Protein AF-A0A0T9U7A4-F1 (afdb_monomer)

Radius of gyration: 31.49 Å; Cα contacts (8 Å, |Δi|>4): 7; chains: 1; bounding box: 64×27×90 Å

Solvent-accessible surface area (backbone atoms only — not comparable to full-atom values): 4570 Å² total; per-residue (Å²): 136,82,78,95,67,94,42,79,62,54,64,58,58,56,87,70,56,37,62,56,52,52,49,52,50,49,52,52,51,48,52,51,46,52,53,49,50,51,52,51,46,56,56,47,50,54,52,50,53,48,50,60,48,47,62,52,51,51,52,52,52,54,52,48,55,53,48,53,53,48,54,51,56,58,56,71,72,62,128

InterPro domains:
  IPR007078 Haem exporter protein D (CcmD) [PF04995] (15-58)
  IPR007078 Haem exporter protein D (CcmD) [TIGR03141] (12-58)
  IPR052075 Heme exporter protein D [PTHR37531] (1-68)

Mean predicted aligned error: 14.99 Å

Foldseek 3Di:
DDDPDPDPVVVCVPPPVNVVVVVVVVVVVVVVVVVVVVVVVVVVVVVVVVVVVVVVVVVVVVVVVVVVVVVVVVVVPPD

Secondary structure (DSSP, 8-state):
---S-S-HHHHH-STTHHHHHHHHHHHHHHHHHHHHHHHHHHHHHHHHHHHHHHHHHHHHHHHHHHHHHHHHHHHHT--

pLDDT: mean 71.17, std 12.52, range [48.25, 95.38]

Organism: Yersinia aldovae (NCBI:txid29483)

Structure (mmCIF, N/CA/C/O backbone):
data_AF-A0A0T9U7A4-F1
#
_entry.id   AF-A0A0T9U7A4-F1
#
loop_
_atom_site.group_PDB
_atom_site.id
_atom_site.type_symbol
_atom_site.label_atom_id
_atom_site.label_alt_id
_atom_site.label_comp_id
_atom_site.label_asym_id
_atom_site.label_entity_id
_atom_site.label_seq_id
_atom_site.pdbx_PDB_ins_code
_atom_site.Cartn_x
_atom_site.Cartn_y
_atom_site.Cartn_z
_atom_site.occupancy
_atom_site.B_iso_or_equiv
_atom_site.auth_seq_id
_atom_site.auth_comp_id
_atom_site.auth_asym_id
_atom_site.auth_atom_id
_atom_site.pdbx_PDB_model_num
ATOM 1 N N . MET A 1 1 ? 1.416 10.684 -41.460 1.00 48.25 1 MET A N 1
ATOM 2 C CA . MET A 1 1 ? 2.025 11.041 -40.163 1.00 48.25 1 MET A CA 1
ATOM 3 C C . MET A 1 1 ? 2.211 9.752 -39.388 1.00 48.25 1 MET A C 1
ATOM 5 O O . MET A 1 1 ? 1.221 9.091 -39.113 1.00 48.25 1 MET A O 1
ATOM 9 N N . THR A 1 2 ? 3.454 9.329 -39.175 1.00 53.16 2 THR A N 1
ATOM 10 C CA . THR A 1 2 ? 3.796 8.053 -38.530 1.00 53.16 2 THR A CA 1
ATOM 11 C C . THR A 1 2 ? 3.740 8.214 -37.006 1.00 53.16 2 THR A C 1
ATOM 13 O O . THR A 1 2 ? 4.439 9.087 -36.486 1.00 53.16 2 THR A O 1
ATOM 16 N N . PRO A 1 3 ? 2.915 7.443 -36.279 1.00 62.69 3 PRO A N 1
ATOM 17 C CA . PRO A 1 3 ? 2.909 7.479 -34.821 1.00 62.69 3 PRO A CA 1
ATOM 18 C C . PRO A 1 3 ? 4.255 6.963 -34.288 1.00 62.69 3 PRO A C 1
ATOM 20 O O . PRO A 1 3 ? 4.748 5.933 -34.729 1.00 62.69 3 PRO A O 1
ATOM 23 N N . ALA A 1 4 ? 4.873 7.692 -33.356 1.00 59.88 4 ALA A N 1
ATOM 24 C CA . ALA A 1 4 ? 6.190 7.357 -32.796 1.00 59.88 4 ALA A CA 1
ATOM 25 C C . ALA A 1 4 ? 6.155 6.212 -31.760 1.00 59.88 4 ALA A C 1
ATOM 27 O O . ALA A 1 4 ? 7.199 5.815 -31.251 1.00 59.88 4 ALA A O 1
ATOM 28 N N . PHE A 1 5 ? 4.969 5.685 -31.438 1.00 54.34 5 PHE A N 1
ATOM 29 C CA . PHE A 1 5 ? 4.775 4.645 -30.430 1.00 54.34 5 PHE A CA 1
ATOM 30 C C . PHE A 1 5 ? 3.597 3.747 -30.833 1.00 54.34 5 PHE A C 1
ATOM 32 O O . PHE A 1 5 ? 2.447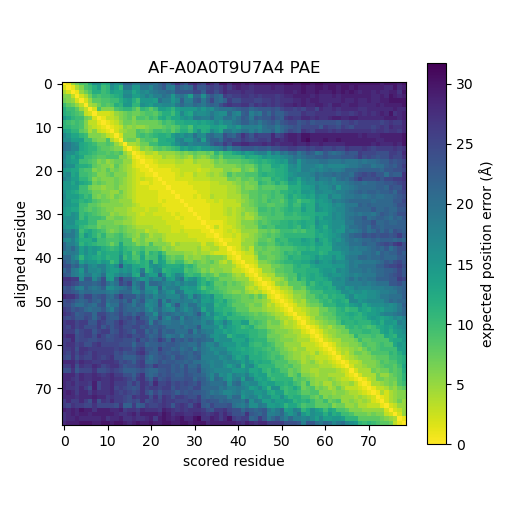 4.176 -30.781 1.00 54.34 5 PHE A O 1
ATOM 39 N N . ASP A 1 6 ? 3.881 2.506 -31.236 1.00 58.22 6 ASP A N 1
ATOM 40 C CA . ASP A 1 6 ? 2.877 1.556 -31.750 1.00 58.22 6 ASP A CA 1
ATOM 41 C C . ASP A 1 6 ? 2.066 0.834 -30.659 1.00 58.22 6 ASP A C 1
ATOM 43 O O . ASP A 1 6 ? 1.081 0.164 -30.958 1.00 58.22 6 ASP A O 1
ATOM 47 N N . SER A 1 7 ? 2.446 0.920 -29.380 1.00 59.62 7 SER A N 1
ATOM 48 C CA . SER A 1 7 ? 1.697 0.254 -28.304 1.00 59.62 7 SER A CA 1
ATOM 49 C C . SER A 1 7 ? 2.160 0.668 -26.907 1.00 59.62 7 SER A C 1
ATOM 51 O O . SER A 1 7 ? 3.342 0.909 -26.673 1.00 59.62 7 SER A O 1
ATOM 53 N N . TRP A 1 8 ? 1.239 0.647 -25.933 1.00 59.41 8 TRP A N 1
ATOM 54 C CA . TRP A 1 8 ? 1.554 0.705 -24.492 1.00 59.41 8 TRP A CA 1
ATOM 55 C C . TRP A 1 8 ? 2.655 -0.300 -24.114 1.00 59.41 8 TRP A C 1
ATOM 57 O O . TRP A 1 8 ? 3.514 -0.031 -23.280 1.00 59.41 8 TRP A O 1
ATOM 67 N N . MET A 1 9 ? 2.659 -1.450 -24.790 1.00 58.84 9 MET A N 1
ATOM 68 C CA . MET A 1 9 ? 3.635 -2.517 -24.617 1.00 58.84 9 MET A CA 1
ATOM 69 C C . MET A 1 9 ? 5.031 -2.135 -25.127 1.00 58.84 9 MET A C 1
ATOM 71 O O . MET A 1 9 ? 6.007 -2.472 -24.468 1.00 58.84 9 MET A O 1
ATOM 75 N N . ALA A 1 10 ? 5.147 -1.360 -26.213 1.00 64.44 10 ALA A N 1
ATOM 76 C CA . ALA A 1 10 ? 6.424 -0.807 -26.678 1.00 64.44 10 ALA A CA 1
ATOM 77 C C . ALA A 1 10 ? 7.044 0.180 -25.669 1.00 64.44 10 ALA A C 1
ATOM 79 O O . ALA A 1 10 ? 8.263 0.238 -25.536 1.00 64.44 10 ALA A O 1
ATOM 80 N N . PHE A 1 11 ? 6.217 0.889 -24.895 1.00 62.12 11 PHE A N 1
ATOM 81 C CA . PHE A 1 11 ? 6.673 1.752 -23.798 1.00 62.12 11 PHE A CA 1
ATOM 82 C C . PHE A 1 11 ? 7.242 0.943 -22.618 1.00 62.12 11 PHE A C 1
ATOM 84 O O . PHE A 1 11 ? 8.232 1.335 -22.004 1.00 62.12 11 PHE A O 1
ATOM 91 N N . PHE A 1 12 ? 6.664 -0.231 -22.339 1.00 66.06 12 PHE A N 1
ATOM 92 C CA . PHE A 1 12 ? 7.215 -1.194 -21.378 1.00 66.06 12 PHE A CA 1
ATOM 93 C C . PHE A 1 12 ? 8.415 -1.984 -21.927 1.00 66.06 12 PHE A C 1
ATOM 95 O O . PHE A 1 12 ? 9.231 -2.472 -21.150 1.00 66.06 12 PHE A O 1
ATOM 102 N N . MET A 1 13 ? 8.540 -2.117 -23.249 1.00 64.00 13 MET A N 1
ATOM 103 C CA . MET A 1 13 ? 9.551 -2.949 -23.913 1.00 64.00 13 MET A CA 1
ATOM 104 C C . MET A 1 13 ? 10.685 -2.159 -24.579 1.00 64.00 13 MET A C 1
ATOM 106 O O . MET A 1 13 ? 11.503 -2.750 -25.281 1.00 64.00 13 MET A O 1
ATOM 110 N N . MET A 1 14 ? 10.820 -0.855 -24.309 1.00 63.22 14 MET A N 1
ATOM 111 C CA . MET A 1 14 ? 12.004 -0.062 -24.674 1.00 63.22 14 MET A CA 1
ATOM 112 C C . MET A 1 14 ? 13.210 -0.432 -23.777 1.00 63.22 14 MET A C 1
ATOM 114 O O . MET A 1 14 ? 13.6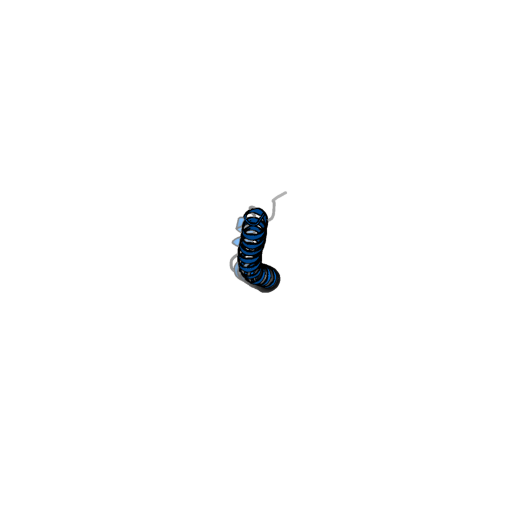56 0.331 -22.922 1.00 63.22 14 MET A O 1
ATOM 118 N N . GLY A 1 15 ? 13.676 -1.675 -23.931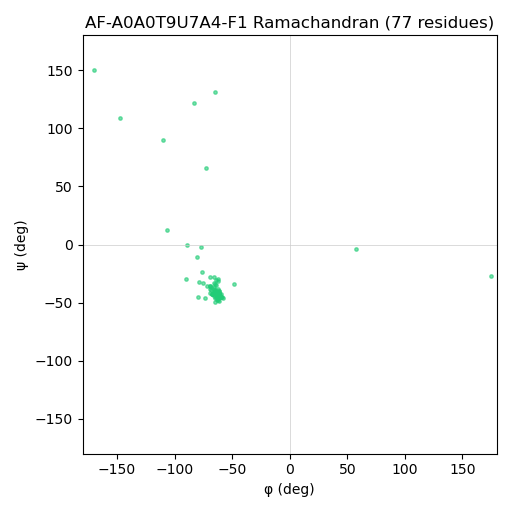 1.00 62.38 15 GLY A N 1
ATOM 119 C CA . GLY A 1 15 ? 15.050 -2.169 -23.778 1.00 62.38 15 GLY A CA 1
ATOM 120 C C . GLY A 1 15 ? 15.823 -1.985 -22.468 1.00 62.38 15 GLY A C 1
ATOM 121 O O . GLY A 1 15 ? 16.939 -2.485 -22.394 1.00 62.38 15 GLY A O 1
ATOM 122 N N . GLY A 1 16 ? 15.302 -1.299 -21.446 1.00 66.94 16 GLY A N 1
ATOM 123 C CA . GLY A 1 16 ? 16.048 -1.096 -20.196 1.00 66.94 16 GLY A CA 1
ATOM 124 C C . GLY A 1 16 ? 15.403 -0.191 -19.144 1.00 66.94 16 GLY A C 1
ATOM 125 O O . GLY A 1 16 ? 15.632 -0.402 -17.958 1.00 66.94 16 GLY A O 1
ATOM 126 N N . TYR A 1 17 ? 14.557 0.775 -19.519 1.00 72.94 17 TYR A N 1
ATOM 127 C CA . TYR A 1 17 ? 14.064 1.786 -18.562 1.00 72.94 17 TYR A CA 1
ATOM 128 C C . TYR A 1 17 ? 12.771 1.411 -17.834 1.00 72.94 17 TYR A C 1
ATOM 130 O O . TYR A 1 17 ? 12.562 1.810 -16.688 1.00 72.94 17 TYR A O 1
ATOM 138 N N . ALA A 1 18 ? 11.914 0.613 -18.468 1.00 74.50 18 ALA A N 1
ATOM 139 C CA . ALA A 1 18 ? 10.623 0.237 -17.902 1.00 74.50 18 ALA A CA 1
ATOM 140 C C . ALA A 1 18 ? 10.749 -0.553 -16.591 1.00 74.50 18 ALA A C 1
ATOM 142 O O . ALA A 1 18 ? 9.903 -0.406 -15.711 1.00 74.50 18 ALA A O 1
ATOM 143 N N . PHE A 1 19 ? 11.822 -1.337 -16.433 1.00 78.25 19 PHE A N 1
ATOM 144 C CA . PHE A 1 19 ? 12.105 -2.059 -15.193 1.00 78.25 19 PHE A CA 1
ATOM 145 C C . PHE A 1 19 ? 12.319 -1.095 -14.019 1.00 78.25 19 PHE A C 1
ATOM 147 O O . PHE A 1 19 ? 11.711 -1.272 -12.969 1.00 78.25 19 PHE A O 1
ATOM 154 N N . TYR A 1 20 ? 13.106 -0.029 -14.210 1.00 83.19 20 TYR A N 1
ATOM 155 C CA . TYR A 1 20 ? 13.347 0.977 -13.171 1.00 83.19 20 TYR A CA 1
ATOM 156 C C . TYR A 1 20 ? 12.079 1.749 -12.805 1.00 83.19 20 TYR A C 1
ATOM 158 O O . TYR A 1 20 ? 11.835 1.992 -11.625 1.00 83.19 20 TYR A O 1
ATOM 166 N N . VAL A 1 21 ? 11.248 2.097 -13.794 1.00 84.81 21 VAL A N 1
ATOM 167 C CA . VAL A 1 21 ? 9.967 2.779 -13.553 1.00 84.81 21 VAL A CA 1
ATOM 168 C C . VAL A 1 21 ? 9.026 1.880 -12.756 1.00 84.81 21 VAL A C 1
ATOM 170 O O . VAL A 1 21 ? 8.455 2.327 -11.767 1.00 84.81 21 VAL A O 1
ATOM 173 N N . TRP A 1 22 ? 8.910 0.602 -13.124 1.00 86.88 22 TRP A N 1
ATOM 174 C CA . TRP A 1 22 ? 8.112 -0.361 -12.366 1.00 86.88 22 TRP A CA 1
ATOM 175 C C . TRP A 1 22 ? 8.633 -0.570 -10.949 1.00 86.88 22 TRP A C 1
ATOM 177 O O . TRP A 1 22 ? 7.828 -0.684 -10.033 1.00 86.88 22 TRP A O 1
ATOM 187 N N . LEU A 1 23 ? 9.952 -0.584 -10.749 1.00 91.06 23 LEU A N 1
ATOM 188 C CA . LEU A 1 23 ? 10.551 -0.722 -9.424 1.00 91.06 23 LEU A CA 1
ATOM 189 C C . LEU A 1 23 ? 10.273 0.517 -8.563 1.00 91.06 23 LEU A C 1
ATOM 191 O O . LEU A 1 23 ? 9.880 0.377 -7.410 1.00 91.06 23 LEU A O 1
ATOM 195 N N . ALA A 1 24 ? 10.381 1.719 -9.136 1.00 90.81 24 ALA A N 1
ATOM 196 C CA . ALA A 1 24 ? 10.006 2.961 -8.466 1.00 90.81 24 ALA A CA 1
ATOM 197 C C . ALA A 1 24 ? 8.512 2.979 -8.105 1.00 90.81 24 ALA A C 1
ATOM 199 O O . ALA A 1 24 ? 8.169 3.220 -6.951 1.00 90.81 24 ALA A O 1
ATOM 200 N N . VAL A 1 25 ? 7.630 2.639 -9.053 1.00 91.12 25 VAL A N 1
ATOM 201 C CA . VAL A 1 25 ? 6.181 2.525 -8.819 1.00 91.12 25 VAL A CA 1
ATOM 202 C C . VAL A 1 25 ? 5.889 1.485 -7.741 1.00 91.12 25 VAL A C 1
ATOM 204 O O . VAL A 1 25 ? 5.121 1.765 -6.827 1.00 91.12 25 VAL A O 1
ATOM 207 N N . ALA A 1 26 ? 6.528 0.316 -7.795 1.00 93.06 26 ALA A N 1
ATOM 208 C CA . ALA A 1 26 ? 6.365 -0.734 -6.800 1.00 93.06 26 ALA A CA 1
ATOM 209 C C . ALA A 1 26 ? 6.798 -0.257 -5.411 1.00 93.06 26 ALA A C 1
ATOM 211 O O . ALA A 1 26 ? 6.061 -0.467 -4.456 1.00 93.06 26 ALA A O 1
ATOM 212 N N . VAL A 1 27 ? 7.936 0.434 -5.290 1.00 94.88 27 VAL A N 1
ATOM 213 C CA . VAL A 1 27 ? 8.402 1.007 -4.018 1.00 94.88 27 VAL A CA 1
ATOM 214 C C . VAL A 1 27 ? 7.427 2.066 -3.503 1.00 94.88 27 VAL A C 1
ATOM 216 O O . VAL A 1 27 ? 7.074 2.038 -2.327 1.00 94.88 27 VAL A O 1
ATOM 219 N N . THR A 1 28 ? 6.935 2.969 -4.356 1.00 94.56 28 THR A N 1
ATOM 220 C CA . THR A 1 28 ? 5.949 3.986 -3.960 1.00 94.56 28 THR A CA 1
ATOM 221 C C . THR A 1 28 ? 4.640 3.351 -3.503 1.00 94.56 28 THR A C 1
ATOM 223 O O . THR A 1 28 ? 4.136 3.693 -2.434 1.00 94.56 28 THR A O 1
ATOM 226 N N . VAL A 1 29 ? 4.110 2.399 -4.275 1.00 94.75 29 VAL A N 1
ATOM 227 C CA . VAL A 1 29 ? 2.889 1.656 -3.940 1.00 94.75 29 VAL A CA 1
ATOM 228 C C . VAL A 1 29 ? 3.083 0.86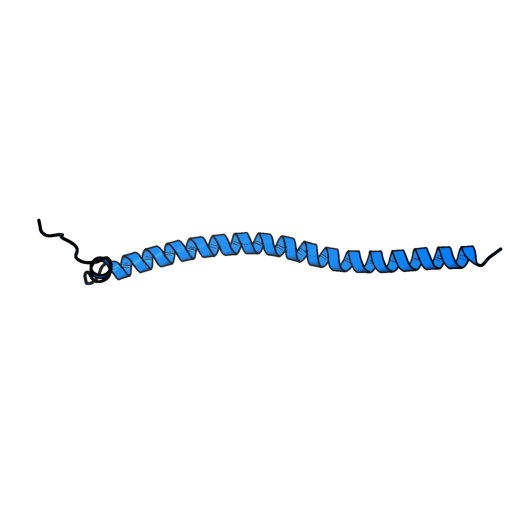9 -2.651 1.00 94.75 29 VAL A C 1
ATOM 230 O O . VAL A 1 29 ? 2.199 0.899 -1.806 1.00 94.75 29 VAL A O 1
ATOM 233 N N . LEU A 1 30 ? 4.234 0.222 -2.454 1.00 95.38 30 LEU A N 1
ATOM 234 C CA . LEU A 1 30 ? 4.550 -0.521 -1.235 1.00 95.38 30 LEU A CA 1
ATOM 235 C C . LEU A 1 30 ? 4.623 0.403 -0.016 1.00 95.38 30 LEU A C 1
ATOM 237 O O . LEU A 1 30 ? 4.089 0.057 1.033 1.00 95.38 30 LEU A O 1
ATOM 241 N N . SER A 1 31 ? 5.223 1.587 -0.155 1.00 94.56 31 SER A N 1
ATOM 242 C CA . SER A 1 31 ? 5.261 2.605 0.903 1.00 94.56 31 SER A CA 1
ATOM 243 C C . SER A 1 31 ? 3.853 3.082 1.265 1.00 94.56 31 SER A C 1
ATOM 245 O O . SER A 1 31 ? 3.489 3.152 2.440 1.00 94.56 31 SER A O 1
ATOM 247 N N . LEU A 1 32 ? 3.028 3.348 0.248 1.00 94.81 32 LEU A N 1
ATOM 248 C CA . LEU A 1 32 ? 1.646 3.773 0.431 1.00 94.81 32 LEU A CA 1
ATOM 249 C C . LEU A 1 32 ? 0.800 2.665 1.067 1.00 94.81 32 LEU A C 1
ATOM 251 O O . LEU A 1 32 ? 0.065 2.930 2.013 1.00 94.81 32 LEU A O 1
ATOM 255 N N . LEU A 1 33 ? 0.941 1.419 0.600 1.00 93.94 33 LEU A N 1
ATOM 256 C CA . LEU A 1 33 ? 0.282 0.255 1.185 1.00 93.94 33 LEU A CA 1
ATOM 257 C C . LEU A 1 33 ? 0.742 0.025 2.617 1.00 93.94 33 LEU A C 1
ATOM 259 O O . LEU A 1 33 ? -0.094 -0.257 3.460 1.00 93.94 33 LEU A O 1
ATOM 263 N N . GLY A 1 34 ? 2.036 0.149 2.910 1.00 93.56 34 GLY A N 1
ATOM 264 C CA . GLY A 1 34 ? 2.567 -0.003 4.261 1.00 93.56 34 GLY A CA 1
ATOM 265 C C . GLY A 1 34 ? 1.914 0.984 5.221 1.00 93.56 34 GLY A C 1
ATOM 266 O O . GLY A 1 34 ? 1.426 0.590 6.280 1.00 93.56 34 GLY A O 1
ATOM 267 N N . LEU A 1 35 ? 1.808 2.249 4.810 1.00 90.19 35 LEU A N 1
ATOM 268 C CA . LEU A 1 35 ? 1.140 3.278 5.599 1.00 90.19 35 LEU A CA 1
ATOM 269 C C . LEU A 1 35 ? -0.371 3.028 5.711 1.00 90.19 35 LEU A C 1
ATOM 271 O O . LEU A 1 35 ? -0.940 3.141 6.794 1.00 90.19 35 LEU A O 1
ATOM 275 N N . TRP A 1 36 ? -1.020 2.635 4.617 1.00 90.56 36 TRP A N 1
ATOM 276 C CA . TRP A 1 36 ? -2.458 2.383 4.583 1.00 90.56 36 TRP A CA 1
ATOM 277 C C . TRP A 1 36 ? -2.853 1.160 5.410 1.00 90.56 36 TRP A C 1
ATOM 279 O O . TRP A 1 36 ? -3.798 1.220 6.192 1.00 90.56 36 TRP A O 1
ATOM 289 N N . VAL A 1 37 ? -2.084 0.075 5.313 1.00 86.75 37 VAL A N 1
ATOM 290 C CA . VAL A 1 37 ? -2.210 -1.108 6.164 1.00 86.75 37 VAL A CA 1
ATOM 291 C C . VAL A 1 37 ? -1.996 -0.711 7.613 1.00 86.75 37 VAL A C 1
ATOM 293 O O . VAL A 1 37 ? -2.811 -1.097 8.439 1.00 86.75 37 VAL A O 1
ATOM 296 N N . HIS A 1 38 ? -0.979 0.092 7.930 1.00 83.19 38 HIS A N 1
ATOM 297 C CA . HIS A 1 38 ? -0.747 0.564 9.294 1.00 83.19 38 HIS A CA 1
ATOM 298 C C . HIS A 1 38 ? -1.944 1.368 9.836 1.00 83.19 38 HIS A C 1
ATOM 300 O O . HIS A 1 38 ? -2.426 1.096 10.937 1.00 83.19 38 HIS A O 1
ATOM 306 N N . THR A 1 39 ? -2.503 2.283 9.041 1.00 81.31 39 THR A N 1
ATOM 307 C CA . THR A 1 39 ? -3.723 3.034 9.378 1.00 81.31 39 THR A CA 1
ATOM 308 C C . THR A 1 39 ? -4.936 2.117 9.554 1.00 81.31 39 THR A C 1
ATOM 310 O O . THR A 1 39 ? -5.645 2.205 10.558 1.00 81.31 39 THR A O 1
ATOM 313 N N . CYS A 1 40 ? -5.175 1.191 8.625 1.00 77.88 40 CYS A N 1
ATOM 314 C CA . CYS A 1 40 ? -6.267 0.229 8.738 1.00 77.88 40 CYS A CA 1
ATOM 315 C C . CYS A 1 40 ? -6.082 -0.705 9.938 1.00 77.88 40 CYS A C 1
ATOM 317 O O . CYS A 1 40 ? -7.066 -1.065 10.582 1.00 77.88 40 CYS A O 1
ATOM 319 N N . TRP A 1 41 ? -4.846 -1.076 10.273 1.00 73.56 41 TRP A N 1
ATOM 320 C CA . TRP A 1 41 ? -4.536 -1.917 11.423 1.00 73.56 41 TRP A CA 1
A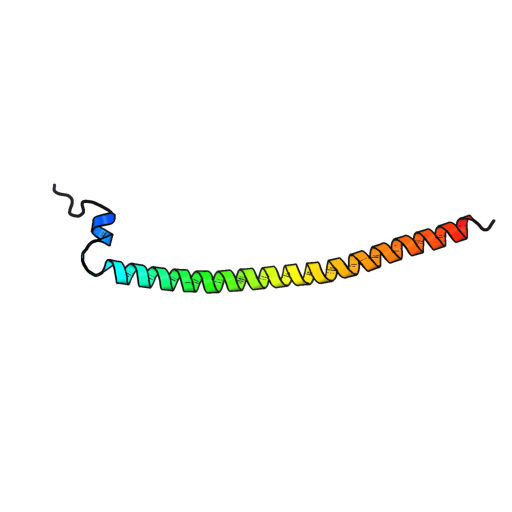TOM 321 C C . TRP A 1 41 ? -4.843 -1.192 12.728 1.00 73.56 41 TRP A C 1
ATOM 323 O O . TRP A 1 41 ? -5.468 -1.788 13.600 1.00 73.56 41 TRP A O 1
ATOM 333 N N . GLN A 1 42 ? -4.503 0.095 12.844 1.00 61.69 42 GLN A N 1
ATOM 334 C CA . GLN A 1 42 ? -4.885 0.916 13.998 1.00 61.69 42 GLN A CA 1
ATOM 335 C C . GLN A 1 42 ? -6.409 1.008 14.150 1.00 61.69 42 GLN A C 1
ATOM 337 O O . GLN A 1 42 ? -6.939 0.783 15.239 1.00 61.69 42 GLN A O 1
ATOM 342 N N . HIS A 1 43 ? -7.135 1.237 13.051 1.00 66.88 43 HIS A N 1
ATOM 343 C CA . HIS A 1 43 ? -8.601 1.226 13.066 1.00 66.88 43 HIS A CA 1
ATOM 344 C C . HIS A 1 43 ? -9.168 -0.143 13.473 1.00 66.88 43 HIS A C 1
ATOM 346 O O . HIS A 1 43 ? -10.112 -0.223 14.262 1.00 66.88 43 HIS A O 1
ATOM 352 N N . LYS A 1 44 ? -8.587 -1.236 12.967 1.00 64.94 44 LYS A N 1
ATOM 353 C CA . LYS A 1 44 ? -9.021 -2.597 13.297 1.00 64.94 44 LYS A CA 1
ATOM 354 C C . LYS A 1 44 ? -8.667 -3.013 14.715 1.00 64.94 44 LYS A C 1
ATOM 356 O O . LYS A 1 44 ? -9.467 -3.714 15.321 1.00 64.94 44 LYS A O 1
ATOM 361 N N . GLN A 1 45 ? -7.529 -2.588 15.252 1.00 61.03 45 GLN A N 1
ATOM 362 C CA . GLN A 1 45 ? -7.174 -2.803 16.654 1.00 61.03 45 GLN A CA 1
ATOM 363 C C . GLN A 1 45 ? -8.173 -2.109 17.571 1.00 61.03 45 GLN A C 1
ATOM 365 O O . GLN A 1 45 ? -8.663 -2.742 18.500 1.00 61.03 45 GLN A O 1
ATOM 370 N N . LEU A 1 46 ? -8.564 -0.873 17.251 1.00 61.31 46 LEU A N 1
ATOM 371 C CA . LEU A 1 46 ? -9.568 -0.153 18.028 1.00 61.31 46 LEU A CA 1
ATOM 372 C C . LEU A 1 46 ? -10.921 -0.885 18.020 1.00 61.31 46 LEU A C 1
ATOM 374 O O . LEU A 1 46 ? -11.524 -1.099 19.068 1.00 61.31 46 LEU A O 1
ATOM 378 N N . LEU A 1 47 ? -11.366 -1.352 16.851 1.00 62.66 47 LEU A N 1
ATOM 379 C CA . LEU A 1 47 ? -12.584 -2.160 16.717 1.00 62.66 47 LEU A CA 1
ATOM 380 C C . LEU A 1 47 ? -12.477 -3.529 17.409 1.00 62.66 47 LEU A C 1
ATOM 382 O O . LEU A 1 47 ? -13.440 -3.969 18.035 1.00 62.66 47 LEU A O 1
ATOM 386 N N . ALA A 1 48 ? -11.328 -4.200 17.333 1.00 63.19 48 ALA A N 1
ATOM 387 C CA . ALA A 1 48 ? -11.097 -5.493 17.976 1.00 63.19 48 ALA A CA 1
ATOM 388 C C . ALA A 1 48 ? -11.056 -5.374 19.507 1.00 63.19 48 ALA A C 1
ATOM 390 O O . ALA A 1 48 ? -11.582 -6.242 20.208 1.00 63.19 48 ALA A O 1
ATOM 391 N N . ASP A 1 49 ? -10.496 -4.285 20.034 1.00 62.97 49 ASP A N 1
ATOM 392 C CA . ASP A 1 49 ? -10.511 -3.988 21.465 1.00 62.97 49 ASP A CA 1
ATOM 393 C C . ASP A 1 49 ? -11.916 -3.638 21.960 1.00 62.97 49 ASP A C 1
ATOM 395 O O . ASP A 1 49 ? -12.319 -4.099 23.034 1.00 62.97 49 ASP A O 1
ATOM 399 N N . ILE A 1 50 ? -12.706 -2.910 21.163 1.00 64.44 50 ILE A N 1
ATOM 400 C CA . ILE A 1 50 ? -14.123 -2.664 21.458 1.00 64.44 50 ILE A CA 1
ATOM 401 C C . ILE A 1 50 ? -14.902 -3.983 21.458 1.00 64.44 50 ILE A C 1
ATOM 403 O O . ILE A 1 50 ? -15.626 -4.249 22.414 1.00 64.44 50 ILE A O 1
ATOM 407 N N . GLN A 1 51 ? -14.712 -4.858 20.464 1.00 62.25 51 GLN A N 1
ATOM 408 C CA . GLN A 1 51 ? -15.385 -6.163 20.427 1.00 62.25 51 GLN A CA 1
ATOM 409 C C . GLN A 1 51 ? -15.008 -7.048 21.622 1.00 62.25 51 GLN A C 1
ATOM 411 O O . GLN A 1 51 ? -15.873 -7.699 22.210 1.00 62.25 51 GLN A O 1
ATOM 416 N N . ARG A 1 52 ? -13.735 -7.049 22.041 1.00 62.59 52 ARG A N 1
ATOM 417 C CA . ARG A 1 52 ? -13.285 -7.790 23.232 1.00 62.59 52 ARG A CA 1
ATOM 418 C C . ARG A 1 52 ? -13.891 -7.258 24.529 1.00 62.59 52 ARG A C 1
ATOM 420 O O . ARG A 1 52 ? -14.126 -8.043 25.451 1.00 62.59 52 ARG A O 1
ATOM 427 N N . ARG A 1 53 ? -14.132 -5.949 24.625 1.00 61.72 53 ARG A N 1
ATOM 428 C CA . ARG A 1 53 ? -14.826 -5.332 25.767 1.00 61.72 53 ARG A CA 1
ATOM 429 C C . ARG A 1 53 ? -16.323 -5.637 25.726 1.00 61.72 53 ARG A C 1
ATOM 431 O O . ARG A 1 53 ? -16.857 -6.138 26.713 1.00 61.72 53 ARG A O 1
ATOM 438 N N . GLN A 1 54 ? -16.957 -5.489 24.564 1.00 60.44 54 GLN A N 1
ATOM 439 C CA . GLN A 1 54 ? -18.373 -5.797 24.354 1.00 60.44 54 GLN A CA 1
ATOM 440 C C . GLN A 1 54 ? -18.711 -7.261 24.650 1.00 60.44 54 GLN A C 1
ATOM 442 O O . GLN A 1 54 ? -19.691 -7.522 25.338 1.00 60.44 54 GLN A O 1
ATOM 447 N N . ALA A 1 55 ? -17.887 -8.222 24.224 1.00 64.12 55 ALA A N 1
ATOM 448 C CA . ALA A 1 55 ? -18.124 -9.641 24.507 1.00 64.12 55 ALA A CA 1
ATOM 449 C C . ALA A 1 55 ? -18.111 -9.960 26.015 1.00 64.12 55 ALA A C 1
ATOM 451 O O . ALA A 1 55 ? -18.789 -10.883 26.469 1.00 64.12 55 ALA A O 1
ATOM 452 N N . ARG A 1 56 ? -17.348 -9.196 26.808 1.00 61.28 56 ARG A N 1
ATOM 453 C CA . ARG A 1 56 ? -17.308 -9.339 28.269 1.00 61.28 56 ARG A CA 1
ATOM 454 C C . ARG A 1 56 ? -18.511 -8.671 28.929 1.00 61.28 56 ARG A C 1
ATOM 456 O O . ARG A 1 56 ? -19.156 -9.287 29.773 1.00 61.28 56 ARG A O 1
ATOM 463 N N . GLU A 1 57 ? -18.850 -7.459 28.505 1.00 64.12 57 GLU A N 1
ATOM 464 C CA . GLU A 1 57 ? -20.005 -6.719 29.025 1.00 64.12 57 GLU A CA 1
ATOM 465 C C . GLU A 1 57 ? -21.337 -7.395 28.689 1.00 64.12 57 GLU A C 1
ATOM 467 O O . GLU A 1 57 ? -22.236 -7.428 29.526 1.00 64.12 57 GLU A O 1
ATOM 472 N N . GLN A 1 58 ? -21.460 -8.003 27.506 1.00 62.78 58 GLN A N 1
ATOM 473 C CA . GLN A 1 58 ? -22.648 -8.762 27.111 1.00 62.78 58 GLN A CA 1
ATOM 474 C C . GLN A 1 58 ? -22.893 -9.960 28.032 1.00 62.78 58 GLN A C 1
ATOM 476 O O . GLN A 1 58 ? -24.030 -10.187 28.440 1.00 62.78 58 GLN A O 1
ATOM 481 N N . ARG A 1 59 ? -21.838 -10.686 28.422 1.00 63.25 59 ARG A N 1
ATOM 482 C CA . ARG A 1 59 ? -21.958 -11.815 29.359 1.00 63.25 59 ARG A CA 1
ATOM 483 C C . ARG A 1 59 ? -22.400 -11.362 30.748 1.00 63.25 59 ARG A C 1
ATOM 485 O O . ARG A 1 59 ? -23.243 -12.009 31.358 1.00 63.25 59 ARG A O 1
ATOM 492 N N . ILE A 1 60 ? -21.876 -10.233 31.225 1.00 67.94 60 ILE A N 1
ATOM 493 C CA . ILE A 1 60 ? -22.250 -9.673 32.530 1.00 67.94 60 ILE A CA 1
ATOM 494 C C . ILE A 1 60 ? -23.695 -9.151 32.500 1.00 67.94 60 ILE A C 1
ATOM 496 O O . ILE A 1 60 ? -24.454 -9.432 33.421 1.00 67.94 60 ILE A O 1
ATOM 500 N N . ARG A 1 61 ? -24.119 -8.469 31.425 1.00 65.81 61 ARG A N 1
ATOM 501 C CA . ARG A 1 61 ? -25.518 -8.032 31.260 1.00 65.81 61 ARG A CA 1
ATOM 502 C C . ARG A 1 61 ? -26.494 -9.201 31.205 1.00 65.81 61 ARG A C 1
ATOM 504 O O . ARG A 1 61 ? -27.545 -9.128 31.827 1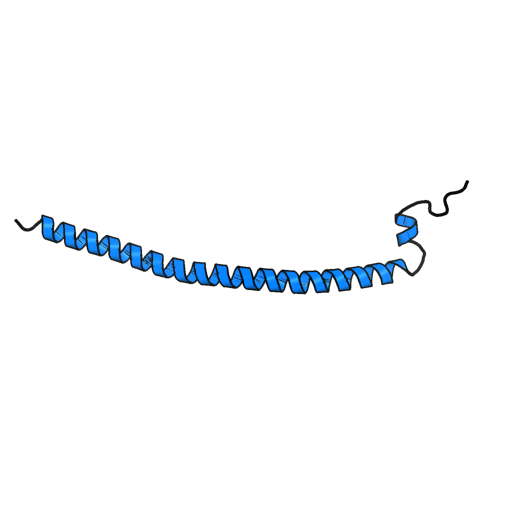.00 65.81 61 ARG A O 1
ATOM 511 N N . GLN A 1 62 ? -26.158 -10.275 30.494 1.00 69.12 62 GLN A N 1
ATOM 512 C CA . GLN A 1 62 ? -27.011 -11.466 30.447 1.00 69.12 62 GLN A CA 1
ATOM 513 C C . GLN A 1 62 ? -27.115 -12.155 31.814 1.00 69.12 62 GLN A C 1
ATOM 515 O O . GLN A 1 62 ? -28.202 -12.579 32.198 1.00 69.12 62 GLN A O 1
ATOM 520 N N . ALA A 1 63 ? -26.022 -12.206 32.582 1.00 70.38 63 ALA A N 1
ATOM 521 C CA . ALA A 1 63 ? -26.052 -12.723 33.948 1.00 70.38 63 ALA A CA 1
ATOM 522 C C . ALA A 1 63 ? -26.903 -11.847 34.889 1.00 70.38 63 ALA A C 1
ATOM 524 O O . ALA A 1 63 ? -27.686 -12.383 35.668 1.00 70.38 63 ALA A O 1
ATOM 525 N N . GLN A 1 64 ? -26.807 -10.516 34.773 1.00 70.00 64 GLN A N 1
ATOM 526 C CA . GLN A 1 64 ? -27.605 -9.578 35.573 1.00 70.00 64 GLN A CA 1
ATOM 527 C C . GLN A 1 64 ? -29.097 -9.652 35.243 1.00 70.00 64 GLN A C 1
ATOM 529 O O . GLN A 1 64 ? -29.911 -9.681 36.154 1.00 70.00 64 GLN A O 1
ATOM 534 N N . LEU A 1 65 ? -29.473 -9.745 33.963 1.00 72.19 65 LEU A N 1
ATOM 535 C CA . LEU A 1 65 ? -30.879 -9.894 33.565 1.00 72.19 65 LEU A CA 1
ATOM 536 C C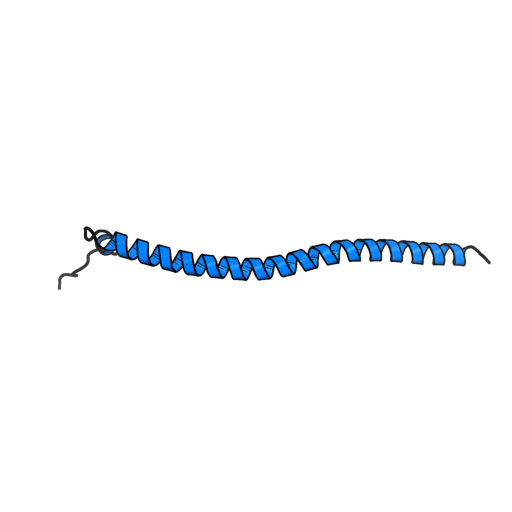 . LEU A 1 65 ? -31.493 -11.186 34.114 1.00 72.19 65 LEU A C 1
ATOM 538 O O . LEU A 1 65 ? -32.630 -11.173 34.582 1.00 72.19 65 LEU A O 1
ATOM 542 N N . ASN A 1 66 ? -30.731 -12.282 34.102 1.00 70.75 66 ASN A N 1
ATOM 543 C CA . ASN A 1 66 ? -31.180 -13.537 34.692 1.00 70.75 66 ASN A CA 1
ATOM 544 C C . ASN A 1 66 ? -31.287 -13.444 36.219 1.00 70.75 66 ASN A C 1
ATOM 546 O O . ASN A 1 66 ? -32.259 -13.957 36.762 1.00 70.75 66 ASN A O 1
ATOM 550 N N . GLN A 1 67 ? -30.365 -12.767 36.912 1.00 69.44 67 GLN A N 1
ATOM 551 C CA . GLN A 1 67 ? -30.474 -12.533 38.360 1.00 69.44 67 GLN A CA 1
ATOM 552 C C . GLN A 1 67 ? -31.673 -11.652 38.719 1.00 69.44 67 GLN A C 1
ATOM 554 O O . GLN A 1 67 ? -32.455 -12.040 39.576 1.00 69.44 67 GLN A O 1
ATOM 559 N N . THR A 1 68 ? -31.894 -10.546 38.008 1.00 75.38 68 THR A N 1
ATOM 560 C CA . THR A 1 68 ? -33.051 -9.672 38.237 1.00 75.38 68 THR A CA 1
ATOM 561 C C . THR A 1 68 ? -34.370 -10.414 38.023 1.00 75.38 68 THR A C 1
ATOM 563 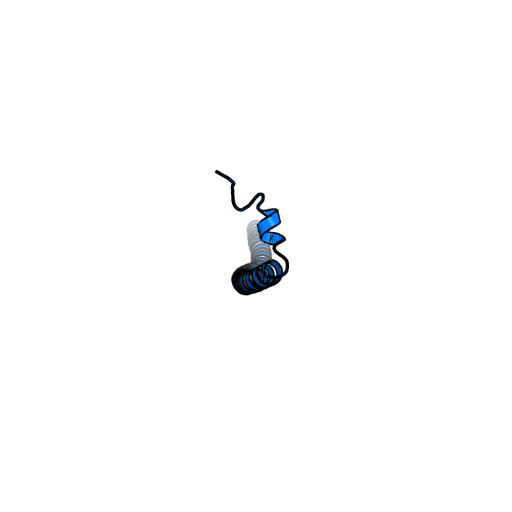O O . THR A 1 68 ? -35.271 -10.301 38.846 1.00 75.38 68 THR A O 1
ATOM 566 N N . ASN A 1 69 ? -34.491 -11.226 36.965 1.00 71.31 69 ASN A N 1
ATOM 567 C CA . ASN A 1 69 ? -35.683 -12.063 36.771 1.00 71.31 69 ASN A CA 1
ATOM 568 C C . ASN A 1 69 ? -35.826 -13.146 37.850 1.00 71.31 69 ASN A C 1
ATOM 570 O O . ASN A 1 69 ? -36.946 -13.480 38.232 1.00 71.31 69 ASN A O 1
ATOM 574 N N . SER A 1 70 ? -34.710 -13.680 38.354 1.00 66.88 70 SER A N 1
ATOM 575 C CA . SER A 1 70 ? -34.717 -14.642 39.461 1.00 66.88 70 SER A CA 1
ATOM 576 C C . SER A 1 70 ? -35.249 -13.988 40.736 1.00 66.88 70 SER A C 1
ATOM 578 O O . SER A 1 70 ? -36.182 -14.516 41.330 1.00 66.88 70 SER A O 1
ATOM 580 N N . ASP A 1 71 ? -34.739 -12.813 41.107 1.00 68.38 71 ASP A N 1
ATOM 581 C CA . ASP A 1 71 ? -35.177 -12.074 42.297 1.00 68.38 71 ASP A CA 1
ATOM 582 C C . ASP A 1 71 ? -36.650 -11.643 42.202 1.00 68.38 71 ASP A C 1
ATOM 584 O O . ASP A 1 71 ? -37.401 -11.807 43.162 1.00 68.38 71 ASP A O 1
ATOM 588 N N . ILE A 1 72 ? -37.109 -11.194 41.027 1.00 69.81 72 ILE A N 1
ATOM 589 C CA . ILE A 1 72 ? -38.524 -10.856 40.796 1.00 69.81 72 ILE A CA 1
ATOM 590 C C . ILE A 1 72 ? -39.418 -12.101 40.929 1.00 69.81 72 ILE A C 1
ATOM 592 O O . ILE A 1 72 ? -40.469 -12.031 41.561 1.00 69.81 72 ILE A O 1
ATOM 596 N N . SER A 1 73 ? -38.991 -13.258 40.406 1.00 65.06 73 SER A N 1
ATOM 597 C CA . SER A 1 73 ? -39.752 -14.515 40.516 1.00 65.06 73 SER A CA 1
ATOM 598 C C . SER A 1 73 ? -39.801 -15.082 41.942 1.00 65.06 73 SER A C 1
ATOM 600 O O . SER A 1 73 ? -40.765 -15.750 42.317 1.00 65.06 73 SER A O 1
ATOM 602 N N 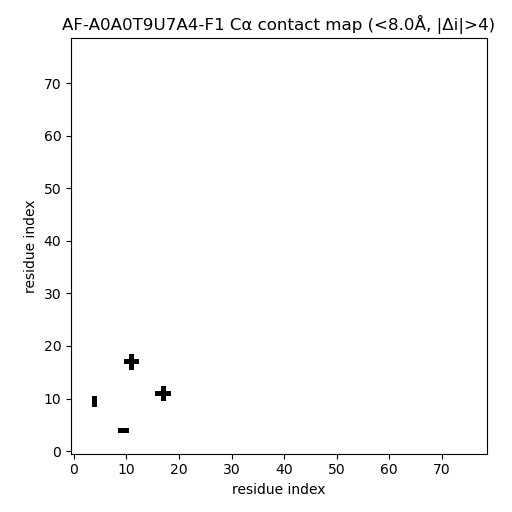. LEU A 1 74 ? -38.780 -14.802 42.757 1.00 68.31 74 LEU A N 1
ATOM 603 C CA . LEU A 1 74 ? -38.750 -15.167 44.174 1.00 68.31 74 LEU A CA 1
ATOM 604 C C . LEU A 1 74 ? -39.657 -14.256 45.006 1.00 68.31 74 LEU A C 1
ATOM 606 O O . LEU A 1 74 ? -40.271 -14.724 45.963 1.00 68.31 74 LEU A O 1
ATOM 610 N N . GLN A 1 75 ? -39.784 -12.989 44.610 1.00 65.62 75 GLN A N 1
ATOM 611 C CA . GLN A 1 75 ? -40.660 -12.026 45.266 1.00 65.62 75 GLN A CA 1
ATOM 612 C C . GLN A 1 75 ? -42.136 -12.200 44.870 1.00 65.62 75 GLN A C 1
ATOM 614 O O . GLN A 1 75 ? -43.008 -12.020 45.712 1.00 65.62 75 GLN A O 1
ATOM 619 N N . GLU A 1 76 ? -42.435 -12.625 43.636 1.00 64.50 76 GLU A N 1
ATOM 620 C CA . GLU A 1 76 ? -43.809 -12.946 43.202 1.00 64.50 76 GLU A CA 1
ATOM 621 C C . GLU A 1 76 ? -44.385 -14.172 43.941 1.00 64.50 76 GLU A C 1
ATOM 623 O O . GLU A 1 76 ? -45.593 -14.280 44.144 1.00 64.50 76 GLU A O 1
ATOM 628 N N . LYS A 1 77 ? -43.526 -15.100 44.385 1.00 59.12 77 LYS A N 1
ATOM 629 C CA . LYS A 1 77 ? -43.950 -16.363 45.010 1.00 59.12 77 LYS A CA 1
ATOM 630 C C . LYS A 1 77 ? -44.141 -16.296 46.534 1.00 59.12 77 LYS A C 1
ATOM 632 O O . LYS A 1 77 ? -44.494 -17.318 47.125 1.00 59.12 77 LYS A O 1
ATOM 637 N N . GLN A 1 78 ? -43.913 -15.144 47.168 1.00 53.25 78 GLN A N 1
ATOM 638 C CA . GLN A 1 78 ? -44.232 -14.910 48.583 1.00 53.25 78 GLN A CA 1
ATOM 639 C C . GLN A 1 78 ? -45.409 -13.926 48.728 1.00 53.25 78 GLN A C 1
ATOM 641 O O . GLN A 1 78 ? -45.179 -12.718 48.798 1.00 53.25 78 GLN A O 1
ATOM 646 N N . PRO A 1 79 ? -46.661 -14.427 48.758 1.00 57.72 79 PRO A N 1
ATOM 647 C CA . PRO A 1 79 ? -47.797 -13.729 49.360 1.00 57.72 79 PRO A CA 1
ATOM 648 C C . PRO A 1 79 ? -47.793 -13.820 50.895 1.00 57.72 79 PRO A C 1
ATOM 650 O O . PRO A 1 79 ? -47.286 -14.831 51.440 1.00 57.72 79 PRO A O 1
#

Sequence (79 aa):
MTPAFDSWMAFFMMGGYAFYVWLAVAVTVLSLLGLWVHTCWQHKQLLADIQRRQAREQRIRQAQLNQTNSDISLQEKQP